Protein AF-A0A1I6MM60-F1 (afdb_monomer_lite)

Foldseek 3Di:
DQLVVVVVVVCVVDPCSVPDDLVVLLVVCVVSVHDPQLNVCVSVVNVPSNCVVVVNPPPCVVVPDPDPPDD

Radius of gyration: 15.65 Å; chains: 1; bounding box: 33×43×35 Å

Sequence (71 aa):
MSDVINFLERMGQDAELRYASQDTIGTALADAQIEPQQRSAVLASDPERLRALLGHEPLFATLMMPGAIES

Secondary structure (DSSP, 8-state):
--HHHHHHHHHHH-HHHHS--HHHHHHHHHHTT--HHHHHHHHTT-HHHHHHHTT---TTTTTS-SSS---

Structure (mmCIF, N/CA/C/O backbone):
data_AF-A0A1I6MM60-F1
#
_entry.id   AF-A0A1I6MM60-F1
#
loop_
_atom_site.group_PDB
_atom_site.id
_atom_site.type_symbol
_atom_site.label_atom_id
_atom_site.label_alt_id
_atom_site.label_comp_id
_atom_site.label_asym_id
_atom_site.label_entity_id
_atom_site.label_seq_id
_atom_site.pdbx_PDB_ins_code
_atom_site.Cartn_x
_atom_site.Cartn_y
_atom_site.Cartn_z
_atom_site.occupancy
_atom_site.B_iso_or_equiv
_atom_site.auth_seq_id
_atom_site.auth_comp_id
_atom_site.auth_asym_id
_atom_site.auth_atom_id
_atom_site.pdbx_PDB_model_num
ATOM 1 N N . MET A 1 1 ? -1.857 -7.901 -13.759 1.00 55.34 1 MET A N 1
ATOM 2 C CA . MET A 1 1 ? -2.173 -6.702 -12.956 1.00 55.34 1 MET A CA 1
ATOM 3 C C . MET A 1 1 ? -1.540 -6.946 -11.606 1.00 55.34 1 MET A C 1
ATOM 5 O O . MET A 1 1 ? -1.835 -7.986 -11.041 1.00 55.34 1 MET A O 1
ATOM 9 N N . SER A 1 2 ? -0.593 -6.121 -11.166 1.00 64.19 2 SER A N 1
ATOM 10 C CA . SER A 1 2 ? 0.123 -6.381 -9.911 1.00 64.19 2 SER A CA 1
ATOM 11 C C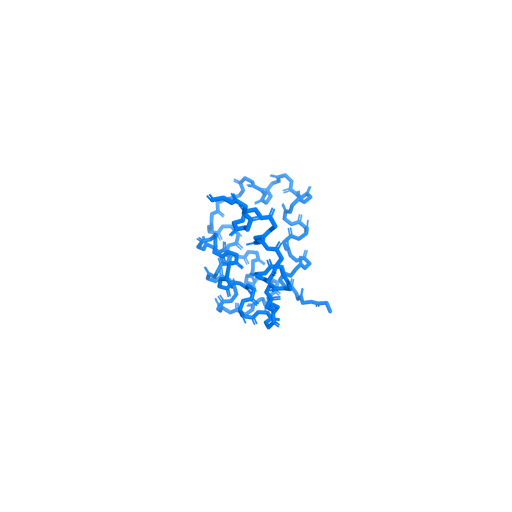 . SER A 1 2 ? -0.828 -6.221 -8.726 1.00 64.19 2 SER A C 1
ATOM 13 O O . SER A 1 2 ? -1.513 -5.200 -8.647 1.00 64.19 2 SER A O 1
ATOM 15 N N . ASP A 1 3 ? -0.853 -7.189 -7.810 1.00 81.06 3 ASP A N 1
ATOM 16 C CA . ASP A 1 3 ? -1.764 -7.208 -6.653 1.00 81.06 3 ASP A CA 1
ATOM 17 C C . ASP A 1 3 ? -1.686 -5.923 -5.809 1.00 81.06 3 ASP A C 1
ATOM 19 O O . ASP A 1 3 ? -2.696 -5.428 -5.313 1.00 81.06 3 ASP A O 1
ATOM 23 N N . VAL A 1 4 ? -0.506 -5.296 -5.744 1.00 81.75 4 VAL A N 1
ATOM 24 C CA . VAL A 1 4 ? -0.308 -4.020 -5.039 1.00 81.75 4 VAL A CA 1
ATOM 25 C C . VAL A 1 4 ? -0.922 -2.810 -5.730 1.00 81.75 4 VAL A C 1
ATOM 27 O O . VAL A 1 4 ? -1.359 -1.890 -5.048 1.00 81.75 4 VAL A O 1
ATOM 30 N N . ILE A 1 5 ? -1.008 -2.798 -7.060 1.00 82.44 5 ILE A N 1
ATOM 31 C CA . ILE A 1 5 ? -1.632 -1.682 -7.782 1.00 82.44 5 ILE A CA 1
ATOM 32 C C . ILE A 1 5 ? -3.144 -1.715 -7.546 1.00 82.44 5 ILE A C 1
ATOM 34 O O . ILE A 1 5 ? -3.717 -0.693 -7.189 1.00 82.44 5 ILE A O 1
ATOM 38 N N . ASN A 1 6 ? -3.759 -2.899 -7.619 1.00 84.06 6 ASN A N 1
ATOM 39 C CA . ASN A 1 6 ? -5.185 -3.073 -7.332 1.00 84.06 6 ASN A CA 1
ATOM 40 C C . ASN A 1 6 ? -5.516 -2.691 -5.875 1.00 84.06 6 ASN A C 1
ATOM 42 O O . ASN A 1 6 ? -6.488 -1.984 -5.611 1.00 84.06 6 ASN A O 1
ATOM 46 N N . PHE A 1 7 ? -4.650 -3.074 -4.928 1.00 85.81 7 PHE A N 1
ATOM 47 C CA . PHE A 1 7 ? -4.778 -2.646 -3.536 1.00 85.81 7 PHE A CA 1
ATOM 48 C C . PHE A 1 7 ? -4.729 -1.118 -3.388 1.00 85.81 7 PHE A C 1
ATOM 50 O O . PHE A 1 7 ? -5.564 -0.549 -2.689 1.00 85.81 7 PHE A O 1
ATOM 57 N N . LEU A 1 8 ? -3.780 -0.446 -4.048 1.00 84.38 8 LEU A N 1
ATOM 58 C CA . LEU A 1 8 ? -3.640 1.012 -3.987 1.00 84.38 8 LEU A CA 1
ATOM 59 C C . LEU A 1 8 ? -4.809 1.748 -4.654 1.00 84.38 8 LEU A C 1
ATOM 61 O O . LEU A 1 8 ? -5.262 2.765 -4.130 1.00 84.38 8 LEU A O 1
ATOM 65 N N . GLU A 1 9 ? -5.332 1.234 -5.766 1.00 85.19 9 GLU A N 1
ATOM 66 C CA . GLU A 1 9 ? -6.543 1.768 -6.403 1.00 85.19 9 GLU A CA 1
ATOM 67 C C . GLU A 1 9 ? -7.746 1.670 -5.460 1.00 85.19 9 GLU A C 1
ATOM 69 O O . GLU A 1 9 ? -8.448 2.658 -5.228 1.00 85.19 9 GLU A O 1
ATOM 74 N N . ARG A 1 10 ? -7.930 0.501 -4.836 1.00 84.81 10 ARG A N 1
ATOM 75 C CA . ARG A 1 10 ? -8.987 0.284 -3.849 1.00 84.81 10 ARG A CA 1
ATOM 76 C C . ARG A 1 10 ? -8.804 1.183 -2.627 1.00 84.81 10 ARG A C 1
ATOM 78 O O . ARG A 1 10 ? -9.761 1.828 -2.228 1.00 84.81 10 ARG A O 1
ATOM 85 N N . MET A 1 11 ? -7.585 1.320 -2.103 1.00 82.56 11 MET A N 1
ATOM 86 C CA . MET A 1 11 ? -7.249 2.249 -1.013 1.00 82.56 11 MET A CA 1
ATOM 87 C C . MET A 1 11 ? -7.557 3.714 -1.368 1.00 82.56 11 MET A C 1
ATOM 89 O O . MET A 1 11 ? -7.963 4.485 -0.503 1.00 82.56 11 MET A O 1
ATOM 93 N N . GLY A 1 12 ? -7.374 4.114 -2.630 1.00 79.31 12 GLY A N 1
ATOM 94 C CA . GLY A 1 12 ? -7.696 5.460 -3.105 1.00 79.31 12 GLY A CA 1
ATOM 95 C C . GLY A 1 12 ? -9.201 5.743 -3.188 1.00 79.31 12 GLY A C 1
ATOM 96 O O . GLY A 1 12 ? -9.612 6.887 -2.971 1.00 79.31 12 GLY A O 1
ATOM 97 N N . GLN A 1 13 ? -10.006 4.717 -3.480 1.00 81.31 13 GLN A N 1
ATOM 98 C CA . GLN A 1 13 ? -11.473 4.780 -3.509 1.00 81.31 13 GLN A CA 1
ATOM 99 C C . GLN A 1 13 ? -12.122 4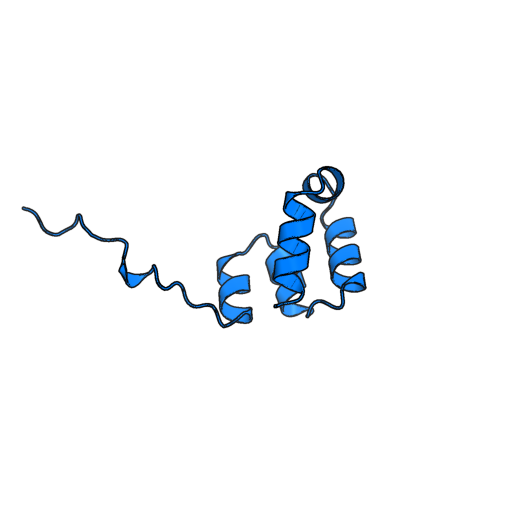.595 -2.131 1.00 81.31 13 GLN A C 1
ATOM 101 O O . GLN A 1 13 ? -13.191 5.156 -1.891 1.00 81.31 13 GLN A O 1
ATOM 106 N N . ASP A 1 14 ? -11.496 3.835 -1.233 1.00 79.94 14 ASP A N 1
ATOM 107 C CA . ASP A 1 14 ? -12.005 3.569 0.111 1.00 79.94 14 ASP A CA 1
ATOM 108 C C . ASP A 1 14 ? -11.579 4.671 1.089 1.00 79.94 14 ASP A C 1
ATOM 110 O O . ASP A 1 14 ? -10.419 4.776 1.497 1.00 79.94 14 A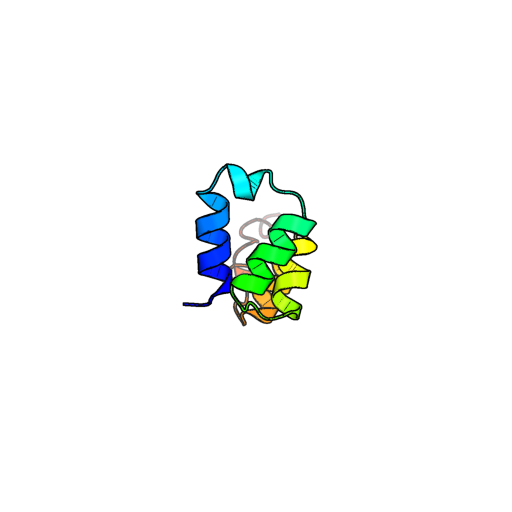SP A O 1
ATOM 114 N N . ALA A 1 15 ? -12.540 5.500 1.503 1.00 71.25 15 ALA A N 1
ATOM 115 C CA . ALA A 1 15 ? -12.292 6.569 2.467 1.00 71.25 15 ALA A CA 1
ATOM 116 C C . ALA A 1 15 ? -11.781 6.025 3.813 1.00 71.25 15 ALA A C 1
ATOM 118 O O . ALA A 1 15 ? -10.950 6.668 4.448 1.00 71.25 15 ALA A O 1
ATOM 119 N N . GLU A 1 16 ? -12.214 4.832 4.229 1.00 75.56 16 GLU A N 1
ATOM 120 C CA . GLU A 1 16 ? -11.756 4.223 5.481 1.00 75.56 16 GLU A CA 1
ATOM 121 C C . GLU A 1 16 ? -10.291 3.787 5.412 1.00 75.56 16 GLU A C 1
ATOM 123 O O . GLU A 1 16 ? -9.539 4.038 6.350 1.00 75.56 16 GLU A O 1
ATOM 128 N N . LEU A 1 17 ? -9.845 3.218 4.286 1.00 71.75 17 LEU A N 1
ATOM 129 C CA . LEU A 1 17 ? -8.440 2.837 4.096 1.00 71.75 17 LEU A CA 1
ATOM 130 C C . LEU A 1 17 ? -7.528 4.053 3.926 1.00 71.75 17 LEU A C 1
ATOM 132 O O . LEU A 1 17 ? -6.364 4.012 4.321 1.00 71.75 17 LEU A O 1
ATOM 136 N N . ARG A 1 18 ? -8.057 5.154 3.387 1.00 73.56 18 ARG A N 1
ATOM 137 C CA . ARG A 1 18 ? -7.317 6.407 3.215 1.00 73.56 18 ARG A CA 1
ATOM 138 C C . ARG A 1 18 ? -6.927 7.070 4.537 1.00 73.56 18 ARG A C 1
ATOM 140 O O . ARG A 1 18 ? -5.881 7.713 4.598 1.00 73.56 18 ARG A O 1
ATOM 147 N N . TYR A 1 19 ? -7.757 6.928 5.570 1.00 75.50 19 TYR A N 1
ATOM 148 C CA . TYR A 1 19 ? -7.490 7.442 6.920 1.00 75.50 19 TYR A CA 1
ATOM 149 C C . TYR A 1 19 ? -7.109 6.339 7.916 1.00 75.50 19 TYR A C 1
ATOM 151 O O . TYR A 1 19 ? -6.923 6.617 9.103 1.00 75.50 19 TYR A O 1
ATOM 159 N N . ALA A 1 20 ? -6.994 5.093 7.451 1.00 78.75 20 ALA A N 1
ATOM 160 C CA . ALA A 1 20 ? -6.609 3.971 8.284 1.00 78.75 20 ALA A CA 1
ATOM 161 C C . ALA A 1 20 ? -5.186 4.151 8.825 1.00 78.75 20 ALA A C 1
ATOM 163 O O . ALA A 1 20 ? -4.299 4.715 8.183 1.00 78.75 20 ALA A O 1
ATOM 164 N N . SER A 1 21 ? -4.960 3.629 10.029 1.00 83.00 21 SER A N 1
ATOM 165 C CA . SER A 1 21 ? -3.625 3.619 10.622 1.00 83.00 21 SER A CA 1
ATOM 166 C C . SER A 1 21 ? -2.685 2.720 9.815 1.00 83.00 21 SER A C 1
ATOM 168 O O . SER A 1 21 ? -3.118 1.736 9.212 1.00 83.00 21 SER A O 1
ATOM 170 N N . GLN A 1 22 ? -1.380 3.007 9.854 1.00 82.81 22 GLN A N 1
ATOM 171 C CA . GLN A 1 22 ? -0.362 2.185 9.182 1.00 82.81 22 GLN A CA 1
ATOM 172 C C . GLN A 1 22 ? -0.437 0.699 9.570 1.00 82.81 22 GLN A C 1
ATOM 174 O O . GLN A 1 22 ? -0.177 -0.157 8.734 1.00 82.81 22 GLN A O 1
ATOM 179 N N . ASP A 1 23 ? -0.843 0.382 10.799 1.00 84.62 23 ASP A N 1
ATOM 180 C CA . ASP A 1 23 ? -1.041 -0.996 11.268 1.00 84.62 23 ASP A CA 1
ATOM 181 C C . ASP A 1 23 ? -2.201 -1.711 10.544 1.00 84.62 23 ASP A C 1
ATOM 183 O O . ASP A 1 23 ? -2.063 -2.833 10.049 1.00 84.62 23 ASP A O 1
ATOM 187 N N . THR A 1 24 ? -3.326 -1.011 10.370 1.00 85.75 24 THR A N 1
ATOM 188 C CA . THR A 1 24 ? -4.487 -1.488 9.607 1.00 85.75 24 THR A CA 1
ATOM 189 C C . THR A 1 24 ? -4.138 -1.676 8.133 1.00 85.75 24 THR A C 1
ATOM 191 O O . THR A 1 24 ? -4.480 -2.701 7.543 1.00 85.75 24 THR A O 1
ATOM 194 N N . ILE A 1 25 ? -3.402 -0.727 7.545 1.00 86.12 25 ILE A N 1
ATOM 195 C CA . ILE A 1 25 ? -2.912 -0.824 6.163 1.00 86.12 25 ILE A CA 1
ATOM 196 C C . ILE A 1 25 ? -1.945 -2.009 6.028 1.00 86.12 25 ILE A C 1
ATOM 198 O O . ILE A 1 25 ? -2.061 -2.791 5.089 1.00 86.12 25 ILE A O 1
ATOM 202 N N . GLY A 1 26 ? -1.032 -2.194 6.985 1.00 85.75 26 GLY A N 1
ATOM 203 C CA . GLY A 1 26 ? -0.090 -3.315 7.018 1.00 85.75 26 GLY A CA 1
ATOM 204 C C . GLY A 1 26 ? -0.789 -4.673 7.086 1.00 85.75 26 GLY A C 1
ATOM 205 O O . GLY A 1 26 ? -0.404 -5.599 6.371 1.00 85.75 26 GLY A O 1
ATOM 206 N N . THR A 1 27 ? -1.854 -4.767 7.882 1.00 87.38 27 THR A N 1
ATOM 207 C CA . THR A 1 27 ? -2.697 -5.965 7.983 1.00 87.38 27 THR A CA 1
ATOM 208 C C . THR A 1 27 ? -3.448 -6.231 6.679 1.00 87.38 27 THR A C 1
ATOM 210 O O . THR A 1 27 ? -3.425 -7.353 6.182 1.00 87.38 27 THR A O 1
ATOM 213 N N . ALA A 1 28 ? -4.047 -5.206 6.070 1.00 86.50 28 ALA A N 1
ATOM 214 C CA . ALA A 1 28 ? -4.766 -5.342 4.803 1.00 86.50 28 ALA A CA 1
ATOM 215 C C . ALA A 1 28 ? -3.835 -5.728 3.636 1.00 86.50 28 ALA A C 1
ATOM 217 O O . ALA A 1 28 ? -4.184 -6.558 2.799 1.00 86.50 28 ALA A O 1
ATOM 218 N N . LEU A 1 29 ? -2.612 -5.190 3.613 1.00 87.38 29 LEU A N 1
ATOM 219 C CA . LEU A 1 29 ? -1.563 -5.599 2.677 1.00 87.38 29 LEU A CA 1
ATOM 220 C C . LEU A 1 29 ? -1.118 -7.054 2.906 1.00 87.38 29 LEU A C 1
ATOM 222 O O . LEU A 1 29 ? -0.725 -7.744 1.963 1.00 87.38 29 LEU A O 1
ATOM 226 N N . ALA A 1 30 ? -1.142 -7.516 4.160 1.00 86.62 30 ALA A N 1
ATOM 227 C CA . ALA A 1 30 ? -0.824 -8.893 4.507 1.00 86.62 30 ALA A CA 1
ATOM 228 C C . ALA A 1 30 ? -1.900 -9.884 4.077 1.00 86.62 30 ALA A C 1
ATOM 230 O O . ALA A 1 30 ? -1.560 -10.922 3.505 1.00 86.62 30 ALA A O 1
ATOM 231 N N . ASP A 1 31 ? -3.160 -9.523 4.294 1.00 87.44 31 ASP A N 1
ATOM 232 C CA . ASP A 1 31 ? -4.336 -10.263 3.840 1.00 87.44 31 ASP A CA 1
ATOM 233 C C . ASP A 1 31 ? -4.370 -10.383 2.308 1.00 87.44 31 ASP A C 1
ATOM 235 O O . ASP A 1 31 ? -4.552 -11.471 1.767 1.00 87.44 31 ASP A O 1
ATOM 239 N N . ALA A 1 32 ? -4.028 -9.301 1.602 1.00 85.69 32 ALA A N 1
ATOM 240 C CA . ALA A 1 32 ? -3.912 -9.271 0.143 1.00 85.69 32 ALA A CA 1
ATOM 241 C C . ALA A 1 32 ? -2.680 -10.017 -0.423 1.00 85.69 32 ALA A C 1
ATOM 243 O O . ALA A 1 32 ? -2.382 -9.892 -1.607 1.00 85.69 32 ALA A O 1
ATOM 244 N N . GLN A 1 33 ? -1.931 -10.759 0.405 1.00 85.88 33 GLN A N 1
ATOM 245 C CA . GLN A 1 33 ? -0.742 -11.536 0.015 1.00 85.88 33 GLN A CA 1
ATOM 246 C C . GLN A 1 33 ? 0.349 -10.736 -0.728 1.00 85.88 33 GLN A C 1
ATOM 248 O O . GLN A 1 33 ? 1.191 -11.310 -1.415 1.00 85.88 33 GLN A O 1
ATOM 253 N N . ILE A 1 34 ? 0.398 -9.417 -0.527 1.00 86.88 34 ILE A N 1
ATOM 254 C CA . ILE A 1 34 ? 1.379 -8.513 -1.148 1.00 86.88 34 ILE A CA 1
ATOM 255 C C . ILE A 1 34 ? 2.790 -8.915 -0.711 1.00 86.88 34 ILE A C 1
ATOM 257 O O . ILE A 1 34 ? 2.980 -9.283 0.445 1.00 86.88 34 ILE A O 1
ATOM 261 N N . GLU A 1 35 ? 3.811 -8.804 -1.555 1.00 87.94 35 GLU A N 1
ATOM 262 C CA . GLU A 1 35 ? 5.173 -9.116 -1.109 1.00 87.94 35 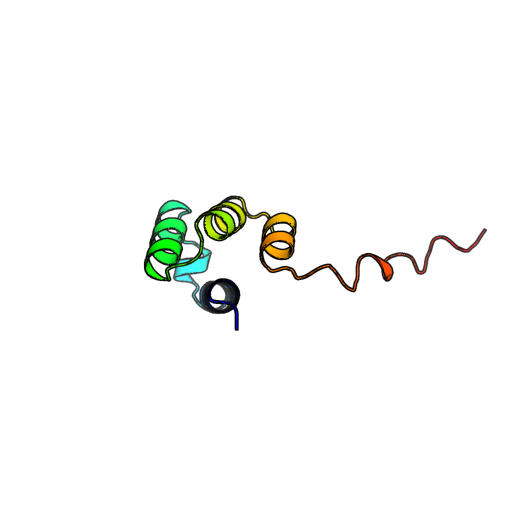GLU A CA 1
ATOM 263 C C . GLU A 1 35 ? 5.654 -8.187 0.020 1.00 87.94 35 GLU A C 1
ATOM 265 O O . GLU A 1 35 ? 5.438 -6.974 -0.041 1.00 87.94 35 GLU A O 1
ATOM 270 N N . PRO A 1 36 ? 6.376 -8.703 1.033 1.00 85.12 36 PRO A N 1
ATOM 271 C CA . PRO A 1 36 ? 6.800 -7.919 2.196 1.00 85.12 36 PRO A CA 1
ATOM 272 C C . PRO A 1 36 ? 7.633 -6.680 1.827 1.00 85.12 36 PRO A C 1
ATOM 274 O O . PRO A 1 36 ? 7.521 -5.647 2.489 1.00 85.12 36 PRO A O 1
ATOM 277 N N . GLN A 1 37 ? 8.412 -6.742 0.742 1.00 84.88 37 GLN A N 1
ATOM 278 C CA . GLN A 1 37 ? 9.167 -5.593 0.229 1.00 84.88 37 GLN A CA 1
ATOM 279 C C . GLN A 1 37 ? 8.244 -4.480 -0.289 1.00 84.88 37 GLN A C 1
ATOM 281 O O . GLN A 1 37 ? 8.466 -3.305 0.005 1.00 84.88 37 GLN A O 1
ATOM 286 N N . GLN A 1 38 ? 7.173 -4.845 -0.998 1.00 85.94 38 GLN A N 1
ATOM 287 C CA . GLN A 1 38 ? 6.168 -3.903 -1.491 1.00 85.94 38 GLN A CA 1
ATOM 288 C C . GLN A 1 38 ? 5.357 -3.323 -0.328 1.00 85.94 38 GLN A C 1
ATOM 290 O O . GLN A 1 38 ? 5.136 -2.116 -0.290 1.00 85.94 38 GLN A O 1
ATOM 295 N N . ARG A 1 39 ? 5.003 -4.138 0.681 1.00 87.88 39 ARG A N 1
ATOM 296 C CA . ARG A 1 39 ? 4.326 -3.641 1.895 1.00 87.88 39 ARG A CA 1
ATOM 297 C C . ARG A 1 39 ? 5.155 -2.586 2.610 1.00 87.88 39 ARG A C 1
ATOM 299 O O . ARG A 1 39 ? 4.629 -1.549 2.992 1.00 87.88 39 ARG A O 1
ATOM 306 N N . SER A 1 40 ? 6.456 -2.834 2.763 1.00 87.56 40 SER A N 1
ATOM 307 C CA . SER A 1 40 ? 7.364 -1.881 3.399 1.00 87.56 40 SER A CA 1
ATOM 308 C C . SER A 1 40 ? 7.446 -0.567 2.621 1.00 87.56 40 SER A C 1
ATOM 310 O O . SER A 1 40 ? 7.425 0.490 3.245 1.00 87.56 40 SER A O 1
ATOM 312 N N . ALA A 1 41 ? 7.478 -0.615 1.286 1.00 87.75 4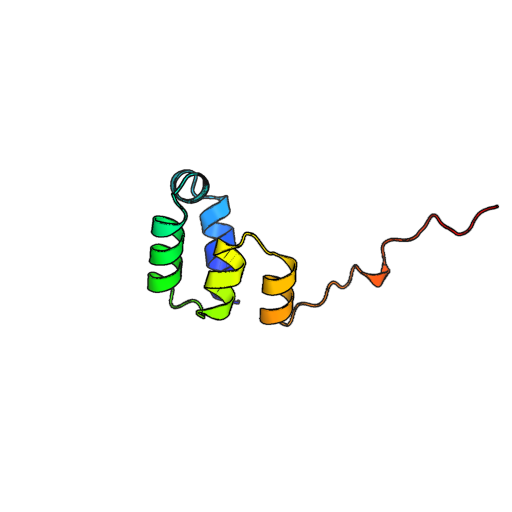1 ALA A N 1
ATOM 313 C CA . ALA A 1 41 ? 7.465 0.586 0.452 1.00 87.75 41 ALA A CA 1
ATOM 314 C C . ALA A 1 41 ? 6.135 1.361 0.553 1.00 87.75 41 ALA A C 1
ATOM 316 O O . ALA A 1 41 ? 6.158 2.585 0.660 1.00 87.75 41 ALA A O 1
ATOM 317 N N . VAL A 1 42 ? 4.989 0.667 0.602 1.00 86.00 42 VAL A N 1
ATOM 318 C CA . VAL A 1 42 ? 3.671 1.300 0.818 1.00 86.00 42 VAL A CA 1
ATOM 319 C C . VAL A 1 42 ? 3.591 1.952 2.202 1.00 86.00 42 VAL A C 1
ATOM 321 O O . VAL A 1 42 ? 3.193 3.107 2.313 1.00 86.00 42 VAL A O 1
ATOM 324 N N . LEU A 1 43 ? 4.013 1.251 3.259 1.00 85.56 43 LEU A N 1
ATOM 325 C CA . LEU A 1 43 ? 3.980 1.769 4.632 1.00 85.56 43 LEU A CA 1
ATOM 326 C C . LEU A 1 43 ? 4.940 2.946 4.844 1.00 85.56 43 LEU A C 1
ATOM 328 O O . LEU A 1 43 ? 4.606 3.880 5.570 1.00 85.56 43 LEU A O 1
ATOM 332 N N . ALA A 1 44 ? 6.103 2.922 4.189 1.00 87.25 44 ALA A N 1
ATOM 333 C CA . ALA A 1 44 ? 7.058 4.028 4.180 1.00 87.25 44 ALA A CA 1
ATOM 334 C C . ALA A 1 44 ? 6.606 5.213 3.308 1.00 87.25 44 ALA A C 1
ATOM 336 O O . ALA A 1 44 ? 7.287 6.235 3.285 1.00 87.25 44 ALA A O 1
ATOM 337 N N . SER A 1 45 ? 5.473 5.090 2.603 1.00 83.00 45 SER A N 1
ATOM 338 C CA . SER A 1 45 ? 4.988 6.074 1.635 1.00 83.00 45 SER A CA 1
ATOM 339 C C . SER A 1 45 ? 6.052 6.422 0.581 1.00 83.00 45 SER A C 1
ATOM 341 O O . SER A 1 45 ? 6.216 7.588 0.221 1.00 83.00 45 SER A O 1
ATOM 343 N N . ASP A 1 46 ? 6.776 5.400 0.102 1.00 85.25 46 ASP A N 1
ATOM 344 C CA . ASP A 1 46 ? 7.930 5.516 -0.796 1.00 85.25 46 ASP A CA 1
ATOM 345 C C . ASP A 1 46 ? 7.581 5.006 -2.214 1.00 85.25 46 ASP A C 1
ATOM 347 O O . ASP A 1 46 ? 7.770 3.824 -2.538 1.00 85.25 46 ASP A O 1
ATOM 351 N N . PRO A 1 47 ? 7.004 5.869 -3.075 1.00 80.94 47 PRO A N 1
ATOM 352 C CA . PRO A 1 47 ? 6.535 5.473 -4.402 1.00 80.94 47 PRO A CA 1
ATOM 353 C C . PRO A 1 47 ? 7.679 5.123 -5.362 1.00 80.94 47 PRO A C 1
ATOM 355 O O . PRO A 1 47 ? 7.482 4.322 -6.276 1.00 80.94 47 PRO A O 1
ATOM 358 N N . GLU A 1 48 ? 8.869 5.692 -5.159 1.00 82.12 48 GLU A N 1
ATOM 359 C CA . GLU A 1 48 ? 10.065 5.418 -5.964 1.00 82.12 48 GLU A CA 1
ATOM 360 C C . GLU A 1 48 ? 10.540 3.981 -5.731 1.00 82.12 48 GLU A C 1
ATOM 362 O O . GLU A 1 48 ? 10.718 3.208 -6.679 1.00 82.12 48 GLU A O 1
ATOM 367 N N . ARG A 1 49 ? 10.650 3.575 -4.461 1.00 83.81 49 ARG A N 1
ATOM 368 C CA . ARG A 1 49 ? 11.005 2.204 -4.090 1.00 83.81 49 ARG A CA 1
ATOM 369 C C . ARG A 1 49 ? 9.941 1.203 -4.530 1.00 83.81 49 ARG A C 1
ATOM 371 O O . ARG A 1 49 ? 10.285 0.119 -4.998 1.00 83.81 49 ARG A O 1
ATOM 378 N N . LEU A 1 50 ? 8.660 1.564 -4.433 1.00 84.56 50 LEU A N 1
ATOM 379 C CA . LEU A 1 50 ? 7.567 0.720 -4.914 1.00 84.56 50 LEU A CA 1
ATOM 380 C C . LEU A 1 50 ? 7.630 0.511 -6.438 1.00 84.56 50 LEU A C 1
ATOM 382 O O . LEU A 1 50 ? 7.458 -0.611 -6.910 1.00 84.56 50 LEU A O 1
ATOM 386 N N . ARG A 1 51 ? 7.928 1.562 -7.211 1.00 80.38 51 ARG A N 1
ATOM 387 C CA . ARG A 1 51 ? 8.112 1.483 -8.672 1.00 80.38 51 ARG A CA 1
ATOM 388 C C . ARG A 1 51 ? 9.291 0.608 -9.068 1.00 80.38 51 ARG A C 1
ATOM 390 O O . ARG A 1 51 ? 9.137 -0.224 -9.961 1.00 80.38 51 ARG A O 1
ATOM 397 N N . ALA A 1 52 ? 10.419 0.732 -8.368 1.00 83.88 52 ALA A N 1
ATOM 398 C CA . ALA A 1 52 ? 11.580 -0.130 -8.579 1.00 83.88 52 ALA A CA 1
ATOM 399 C C . ALA A 1 52 ? 11.242 -1.613 -8.336 1.00 83.88 52 ALA A C 1
ATOM 401 O O . ALA A 1 52 ? 11.588 -2.464 -9.152 1.00 83.88 52 ALA A O 1
ATOM 402 N N . LEU A 1 53 ? 10.500 -1.919 -7.262 1.00 84.38 53 LEU A N 1
ATOM 403 C CA . LEU A 1 53 ? 10.039 -3.282 -6.955 1.00 84.38 53 LEU A CA 1
ATOM 404 C C . LEU A 1 53 ? 9.046 -3.831 -7.987 1.00 84.38 53 LEU A C 1
ATOM 406 O O . LEU A 1 53 ? 8.983 -5.038 -8.201 1.00 84.38 53 LEU A O 1
ATOM 410 N N . LEU A 1 54 ? 8.273 -2.956 -8.629 1.00 81.25 54 LEU A N 1
ATOM 411 C CA . LEU A 1 54 ? 7.327 -3.321 -9.684 1.00 81.25 54 LEU A CA 1
ATOM 412 C C . LEU A 1 54 ? 7.973 -3.429 -11.071 1.00 81.25 54 LEU A C 1
ATOM 414 O O . LEU A 1 54 ? 7.268 -3.714 -12.039 1.00 81.25 54 LEU A O 1
ATOM 418 N N . GLY A 1 55 ? 9.283 -3.177 -11.186 1.00 75.19 55 GLY A N 1
ATOM 419 C CA . GLY A 1 55 ? 9.981 -3.107 -12.472 1.00 75.19 55 GLY A CA 1
ATOM 420 C C . GLY A 1 55 ? 9.464 -1.981 -13.374 1.00 75.19 55 GLY A C 1
ATOM 421 O O . GLY A 1 55 ? 9.653 -2.023 -14.587 1.00 75.19 55 GLY A O 1
ATOM 422 N N . HIS A 1 56 ? 8.775 -0.994 -12.796 1.00 67.31 56 HIS A N 1
ATOM 423 C CA . HIS A 1 56 ? 8.167 0.115 -13.517 1.00 67.31 56 HIS A CA 1
ATOM 424 C C . HIS A 1 56 ? 9.110 1.316 -13.448 1.00 67.31 56 HIS A C 1
ATOM 426 O O . HIS A 1 56 ? 8.971 2.193 -12.591 1.00 67.31 56 HIS A O 1
ATOM 432 N N . GLU A 1 57 ? 10.105 1.355 -14.334 1.00 58.12 57 GLU A N 1
ATOM 433 C CA . GLU A 1 57 ? 10.949 2.543 -14.453 1.00 58.12 57 GLU A CA 1
ATOM 434 C C . GLU A 1 57 ? 10.111 3.755 -14.902 1.00 58.12 57 GLU A C 1
ATOM 436 O O . GLU A 1 57 ? 9.204 3.627 -15.734 1.00 58.12 57 GLU A O 1
ATOM 441 N N . PRO A 1 58 ? 10.376 4.958 -14.361 1.00 54.44 58 PRO A N 1
ATOM 442 C CA . PRO A 1 58 ? 9.793 6.179 -14.886 1.00 54.44 58 PRO A CA 1
ATOM 443 C C . PRO A 1 58 ? 10.156 6.352 -16.367 1.00 54.44 58 PRO A C 1
ATOM 445 O O . PRO A 1 58 ? 11.241 6.817 -16.694 1.00 54.44 58 PRO A O 1
ATOM 448 N N . LEU A 1 59 ? 9.199 6.126 -17.271 1.00 54.62 59 LEU A N 1
ATOM 449 C CA . LEU A 1 59 ? 9.289 6.622 -18.656 1.00 54.62 59 LEU A CA 1
ATOM 450 C C . LEU A 1 59 ? 9.499 8.152 -18.711 1.00 54.62 59 LEU A C 1
ATOM 452 O O . LEU A 1 59 ? 9.980 8.682 -19.703 1.00 54.62 59 LEU A O 1
ATOM 456 N N . PHE A 1 60 ? 9.153 8.864 -17.631 1.00 52.8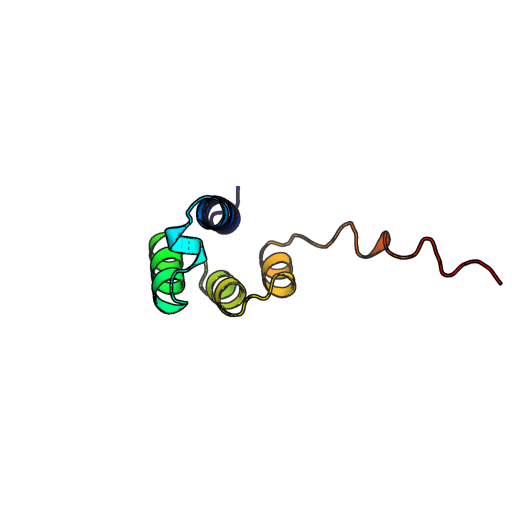8 60 PHE A N 1
ATOM 457 C CA . PHE A 1 60 ? 9.203 10.322 -17.527 1.00 52.88 60 PHE A CA 1
ATOM 458 C C . PHE A 1 60 ? 10.427 10.890 -16.787 1.00 52.88 60 PHE A C 1
ATOM 460 O O . PHE A 1 60 ? 10.534 12.113 -16.706 1.00 52.88 60 PHE A O 1
ATOM 467 N N . ALA A 1 61 ? 11.379 10.077 -16.303 1.00 52.25 61 ALA A N 1
ATOM 468 C CA . ALA A 1 61 ? 12.665 10.628 -15.834 1.00 52.25 61 ALA A CA 1
ATOM 469 C C . ALA A 1 61 ? 13.457 11.278 -16.989 1.00 52.25 61 ALA A C 1
ATOM 471 O O . ALA A 1 61 ? 14.287 12.153 -16.765 1.00 52.25 61 ALA A O 1
ATOM 472 N N . THR A 1 62 ? 13.147 10.910 -18.236 1.00 51.53 62 THR A N 1
ATOM 473 C CA . THR A 1 62 ? 13.730 11.476 -19.461 1.00 51.53 62 THR A CA 1
ATOM 474 C C . THR A 1 62 ? 12.929 12.636 -20.066 1.00 51.53 62 THR A C 1
ATOM 476 O O . THR A 1 62 ? 13.405 13.255 -21.013 1.00 51.53 62 THR A O 1
ATOM 479 N N . LEU A 1 63 ? 11.733 12.957 -19.550 1.00 53.31 63 LEU A N 1
ATOM 480 C CA . LEU A 1 63 ? 10.852 13.994 -20.121 1.00 53.31 63 LEU A CA 1
ATOM 481 C C . LEU A 1 63 ? 10.762 15.278 -19.282 1.00 53.31 63 LEU A C 1
ATOM 483 O O . LEU A 1 63 ? 10.213 16.270 -19.756 1.00 53.31 63 LEU A O 1
ATOM 487 N N . MET A 1 64 ? 11.335 15.311 -18.075 1.00 52.88 64 MET A N 1
ATOM 488 C CA . MET A 1 64 ? 11.474 16.549 -17.303 1.00 52.88 64 MET A CA 1
ATOM 489 C C . MET A 1 64 ? 12.848 17.183 -17.525 1.00 52.88 64 MET A C 1
ATOM 491 O O . MET A 1 64 ? 13.698 17.080 -16.656 1.00 52.88 64 MET A O 1
ATOM 495 N N . MET A 1 65 ? 13.036 17.812 -18.693 1.00 55.69 65 MET A N 1
ATOM 496 C CA . MET A 1 65 ? 13.701 19.120 -18.873 1.00 55.69 65 MET A CA 1
ATOM 497 C C . MET A 1 65 ? 13.419 19.687 -20.294 1.00 55.69 65 MET A C 1
ATOM 499 O O . MET A 1 65 ? 14.336 19.741 -21.112 1.00 55.69 65 MET A O 1
ATOM 503 N N . PRO A 1 66 ? 12.215 20.182 -20.645 1.00 49.88 66 PRO A N 1
ATOM 504 C CA . PRO A 1 66 ? 12.085 21.168 -21.713 1.00 49.88 66 PRO A CA 1
ATOM 505 C C . PRO A 1 66 ? 12.128 22.561 -21.069 1.00 49.88 66 PRO A C 1
ATOM 507 O O . PRO A 1 66 ? 11.100 23.202 -20.877 1.00 49.88 66 PRO A O 1
ATOM 510 N N . GLY A 1 67 ? 13.311 22.987 -20.618 1.00 54.25 67 GLY A N 1
ATOM 511 C CA . GLY A 1 67 ? 13.453 24.288 -19.948 1.00 54.25 67 GLY A CA 1
ATOM 512 C C . GLY A 1 67 ? 14.848 24.686 -19.459 1.00 54.25 67 GLY A C 1
ATOM 513 O O . GLY A 1 67 ? 14.978 25.740 -18.855 1.00 54.25 67 GLY A O 1
ATOM 514 N N . ALA A 1 68 ? 15.891 23.887 -19.707 1.00 56.28 68 ALA A N 1
ATOM 515 C CA . ALA A 1 68 ? 17.287 24.300 -19.493 1.00 56.28 68 ALA A CA 1
ATOM 516 C C . ALA A 1 68 ? 18.104 24.282 -20.795 1.00 56.28 68 ALA A C 1
ATOM 518 O O . ALA A 1 68 ? 19.308 24.042 -20.788 1.00 56.28 68 ALA A O 1
ATOM 519 N N . ILE A 1 69 ? 17.438 24.536 -21.920 1.00 59.12 69 ILE A N 1
ATOM 520 C CA . ILE A 1 69 ? 18.087 25.085 -23.106 1.00 59.12 69 ILE A CA 1
ATOM 521 C C . ILE A 1 69 ? 17.380 26.395 -23.414 1.00 59.12 69 ILE A C 1
ATOM 523 O O . ILE A 1 69 ? 16.395 26.375 -24.127 1.00 59.12 69 ILE A O 1
ATOM 527 N N . GLU A 1 70 ? 17.815 27.495 -22.797 1.00 51.12 70 GLU A N 1
ATOM 528 C CA . GLU A 1 70 ? 17.787 28.832 -23.407 1.00 51.12 70 GLU A CA 1
ATOM 529 C C . GLU A 1 70 ? 18.425 29.890 -22.481 1.00 51.12 70 GLU A C 1
ATOM 531 O O . GLU A 1 70 ? 17.874 30.230 -21.439 1.00 51.12 70 GLU A O 1
ATOM 536 N N . SER A 1 71 ? 19.556 30.425 -22.977 1.00 51.25 71 SER A N 1
ATOM 537 C CA . SER A 1 71 ? 20.381 31.585 -22.556 1.00 51.25 71 SER A CA 1
ATOM 538 C C . SER A 1 71 ? 21.345 31.444 -21.377 1.00 51.25 71 SER A C 1
ATOM 540 O O . SER A 1 71 ? 20.907 31.463 -20.209 1.00 51.25 71 SER A O 1
#

pLDDT: mean 76.14, std 12.88, range [49.88, 87.94]